Protein AF-A0A5K0X0P6-F1 (afdb_monomer)

Solvent-accessible surface area (backbone atoms only — not comparable to full-atom values): 4900 Å² total; per-residue (Å²): 140,74,82,66,81,54,53,66,60,51,50,53,51,51,51,51,52,50,50,52,52,52,51,51,54,53,50,51,62,64,48,49,59,57,54,54,61,60,66,69,57,70,70,60,40,34,36,54,44,85,46,97,84,65,94,49,71,45,76,41,82,38,53,51,88,77,64,58,96,86,69,51,66,66,81,77,90,129

Sequence (78 aa):
GWKTFFEEPIMLLAFVLLGRNLEQRAKIKATSDMTGLLSVLPRKARLVMDNDMEGSHALVDVPCDTLSIGDKIVVLPG

Foldseek 3Di:
DPPPPVPVVVVVVVVVVVVVVVVVVVVCVVCVVVVVVVVPDDQWWWWFDDDVPDPDTDTDIDGPVPDDPPTDTDDDDD

Secondary structure (DSSP, 8-state):
--SSTTHHHHHHHHHHHHHHHHHHHHHHHHHHHHHHHHHHS-SEEEEEEE-TTSS-EEEEEEEGGG--TT--B-----

pLDDT: mean 79.12, std 11.37, range [50.06, 95.62]

Nearest PDB structures (foldseek):
  2kij-assembly1_A  TM=7.762E-01  e=9.149E-01  Homo sapiens
  7si7-assembly1_A  TM=5.554E-01  e=9.149E-01  Xenopus tropicalis

Structure (mmCIF, N/CA/C/O backbone):
data_AF-A0A5K0X0P6-F1
#
_entry.id   AF-A0A5K0X0P6-F1
#
loop_
_atom_site.group_PDB
_atom_site.id
_atom_site.type_symbol
_atom_site.label_atom_id
_atom_site.label_alt_id
_atom_site.label_comp_id
_atom_site.label_asym_id
_atom_site.label_entity_id
_atom_site.label_seq_id
_atom_site.pdbx_PDB_ins_code
_atom_site.Cartn_x
_atom_site.Cartn_y
_atom_site.Cartn_z
_atom_site.occupancy
_atom_site.B_iso_or_equiv
_atom_site.auth_seq_id
_atom_site.auth_comp_id
_atom_site.auth_asym_id
_atom_site.auth_atom_id
_atom_site.pdbx_PDB_model_num
ATOM 1 N N . GLY A 1 1 ? -15.298 -2.651 52.382 1.00 56.97 1 GLY A N 1
ATOM 2 C CA . GLY A 1 1 ? -16.211 -2.358 51.261 1.00 56.97 1 GLY A CA 1
ATOM 3 C C . GLY A 1 1 ? -15.498 -1.646 50.128 1.00 56.97 1 GLY A C 1
ATOM 4 O O . GLY A 1 1 ? -15.758 -0.477 49.924 1.00 56.97 1 GLY A O 1
ATOM 5 N N . TRP A 1 2 ? -14.590 -2.326 49.419 1.00 61.53 2 TRP A N 1
ATOM 6 C CA . TRP A 1 2 ? -13.801 -1.752 48.307 1.00 61.53 2 TRP A CA 1
ATOM 7 C C . TRP A 1 2 ? -14.083 -2.441 46.957 1.00 61.53 2 TRP A C 1
ATOM 9 O O . TRP A 1 2 ? -13.448 -2.134 45.958 1.00 61.53 2 TRP A O 1
ATOM 19 N N . LYS A 1 3 ? -15.019 -3.399 46.918 1.00 59.62 3 LYS A N 1
ATOM 20 C CA . LYS A 1 3 ? -15.204 -4.294 45.766 1.00 59.62 3 LYS A CA 1
ATOM 21 C C . LYS A 1 3 ? -15.941 -3.640 44.588 1.00 59.62 3 LYS A C 1
ATOM 23 O O . LYS A 1 3 ? -15.770 -4.092 43.469 1.00 59.62 3 LYS A O 1
ATOM 28 N N . THR A 1 4 ? -16.703 -2.575 44.829 1.00 62.91 4 THR A N 1
ATOM 29 C CA . THR A 1 4 ? -17.590 -1.958 43.830 1.00 62.91 4 THR A CA 1
ATOM 30 C C . THR A 1 4 ? -17.034 -0.696 43.166 1.00 62.91 4 THR A C 1
ATOM 32 O O . THR A 1 4 ? -17.481 -0.366 42.086 1.00 62.91 4 THR A O 1
ATOM 35 N N . PHE A 1 5 ? -16.014 -0.022 43.715 1.00 67.44 5 PHE A N 1
ATOM 36 C CA . PHE A 1 5 ? -15.486 1.230 43.127 1.00 67.44 5 PHE A CA 1
ATOM 37 C C . PHE A 1 5 ? -14.764 1.060 41.780 1.00 67.44 5 PHE A C 1
ATOM 39 O O . PHE A 1 5 ? -14.502 2.046 41.093 1.00 67.44 5 PHE A O 1
ATOM 46 N N . PHE A 1 6 ? -14.400 -0.171 41.421 1.00 70.19 6 PHE A N 1
ATOM 47 C CA . PHE A 1 6 ? -13.654 -0.465 40.199 1.00 70.19 6 PHE A CA 1
ATOM 48 C C . PHE A 1 6 ? -14.513 -1.092 39.098 1.00 70.19 6 PHE A C 1
ATOM 50 O O . PHE A 1 6 ? -14.021 -1.226 37.982 1.00 70.19 6 PHE A O 1
ATOM 57 N N . GLU A 1 7 ? -15.779 -1.437 39.348 1.00 80.06 7 GLU A N 1
ATOM 58 C CA . GLU A 1 7 ? -16.613 -2.062 38.313 1.00 80.06 7 GLU A CA 1
ATOM 59 C C . GLU A 1 7 ? -17.004 -1.065 37.214 1.00 80.06 7 GLU A C 1
ATOM 61 O O . GLU A 1 7 ? -16.789 -1.355 36.032 1.00 80.06 7 GLU A O 1
ATOM 66 N N . GLU A 1 8 ? -17.483 0.134 37.564 1.00 82.88 8 GLU A N 1
ATOM 67 C CA . GLU A 1 8 ? -17.863 1.132 36.555 1.00 82.88 8 GLU A CA 1
ATOM 68 C C . GLU A 1 8 ? -16.670 1.656 35.721 1.00 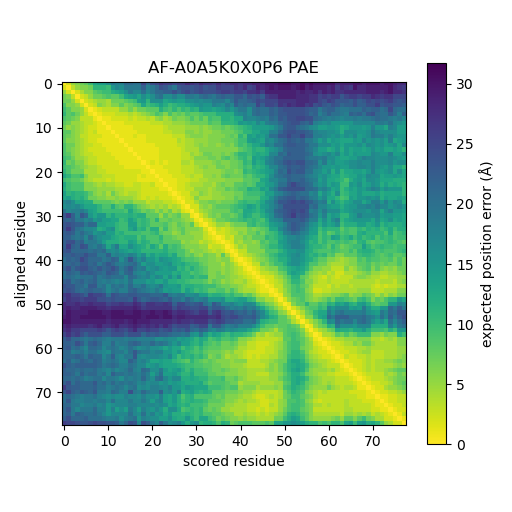82.88 8 GLU A C 1
ATOM 70 O O . GLU A 1 8 ? -16.783 1.702 34.490 1.00 82.88 8 GLU A O 1
ATOM 75 N N . PRO A 1 9 ? -15.498 1.999 36.298 1.00 87.56 9 PRO A N 1
ATOM 76 C CA . PRO A 1 9 ? -14.359 2.486 35.515 1.00 87.56 9 PRO A CA 1
ATOM 77 C C . PRO A 1 9 ? -13.745 1.421 34.598 1.00 87.56 9 PRO A C 1
ATOM 79 O O . PRO A 1 9 ? -13.342 1.734 33.475 1.00 87.56 9 PRO A O 1
ATOM 82 N N . ILE A 1 10 ? -13.678 0.160 35.047 1.00 88.81 10 ILE A N 1
ATOM 83 C CA . ILE A 1 10 ? -13.138 -0.943 34.236 1.00 88.81 10 ILE A CA 1
ATOM 84 C C . ILE A 1 10 ? -14.058 -1.221 33.045 1.00 88.81 10 ILE A C 1
ATOM 86 O O . ILE A 1 10 ? -13.572 -1.448 31.936 1.00 88.81 10 ILE A O 1
ATOM 90 N N . MET A 1 11 ? -15.375 -1.146 33.247 1.00 90.69 11 MET A N 1
ATOM 91 C CA . MET A 1 11 ? -16.349 -1.312 32.173 1.00 90.69 11 MET A CA 1
ATOM 92 C C . MET A 1 11 ? -16.197 -0.224 31.099 1.00 90.69 11 MET A C 1
ATOM 94 O O . MET A 1 11 ? -16.123 -0.542 29.910 1.00 90.69 11 MET A O 1
ATOM 98 N N . LEU A 1 12 ? -16.074 1.048 31.498 1.00 93.25 12 LEU A N 1
ATOM 99 C CA . LEU A 1 12 ? -15.832 2.149 30.557 1.00 93.25 12 LEU A CA 1
ATOM 100 C C . LEU A 1 12 ? -14.514 1.972 29.797 1.00 93.25 12 LEU A C 1
ATOM 102 O O . L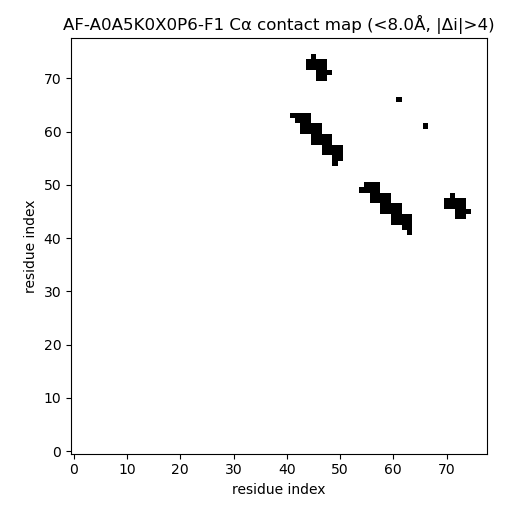EU A 1 12 ? -14.479 2.150 28.578 1.00 93.25 12 LEU A O 1
ATOM 106 N N . LEU A 1 13 ? -13.445 1.566 30.486 1.00 93.75 13 LEU A N 1
ATOM 107 C CA . LEU A 1 13 ? -12.159 1.297 29.847 1.00 93.75 13 LEU A CA 1
ATOM 108 C C . LEU A 1 13 ? -12.268 0.163 28.815 1.00 93.75 13 LEU A C 1
ATOM 110 O O . LEU A 1 13 ? -11.736 0.288 27.711 1.00 93.75 13 LEU A O 1
ATOM 114 N N . ALA A 1 14 ? -13.000 -0.909 29.135 1.00 93.38 14 ALA A N 1
ATOM 115 C CA . ALA A 1 14 ? -13.244 -2.014 28.213 1.00 93.38 14 ALA A CA 1
ATOM 116 C C . ALA A 1 14 ? -14.005 -1.555 26.959 1.00 93.38 14 ALA A C 1
ATOM 118 O O . ALA A 1 14 ? -13.601 -1.895 25.847 1.00 93.38 14 ALA A O 1
ATOM 119 N N . PHE A 1 15 ? -15.046 -0.729 27.109 1.00 94.88 15 PHE A N 1
ATOM 120 C CA . PHE A 1 15 ? -15.787 -0.180 25.969 1.00 94.88 15 PHE A CA 1
ATOM 121 C C . PHE A 1 15 ? -14.948 0.769 25.108 1.00 94.88 15 PHE A C 1
ATOM 123 O O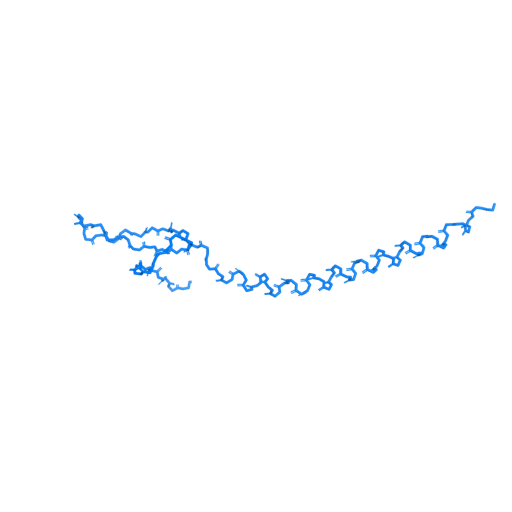 . PHE A 1 15 ? -15.017 0.694 23.881 1.00 94.88 15 PHE A O 1
ATOM 130 N N . VAL A 1 16 ? -14.111 1.616 25.716 1.00 95.62 16 VAL A N 1
ATOM 131 C CA . VAL A 1 16 ? -13.196 2.504 24.977 1.00 95.62 16 VAL A CA 1
ATOM 132 C C . VAL A 1 16 ? -12.176 1.696 24.174 1.00 95.62 16 VAL A C 1
ATOM 134 O O . VAL A 1 16 ? -11.944 1.981 22.996 1.00 95.62 16 VAL A O 1
ATOM 137 N N . LEU A 1 17 ? -11.576 0.670 24.783 1.00 95.00 17 LEU A N 1
ATOM 138 C CA . LEU A 1 17 ? -10.617 -0.205 24.105 1.00 95.00 17 LEU A CA 1
ATOM 139 C C . LEU A 1 17 ? -11.280 -1.012 22.983 1.00 95.00 17 LEU A C 1
ATOM 141 O O . LEU A 1 17 ? -10.705 -1.130 21.898 1.00 95.00 17 LEU A O 1
ATOM 145 N N . LEU A 1 18 ? -12.496 -1.514 23.213 1.00 94.75 18 LEU A N 1
ATOM 146 C CA . LEU A 1 18 ? -13.285 -2.205 22.196 1.00 94.75 18 LEU A CA 1
ATOM 147 C C . LEU A 1 18 ? -13.592 -1.274 21.014 1.00 94.75 18 LEU A C 1
ATOM 149 O O . LEU A 1 18 ? -13.355 -1.649 19.866 1.00 94.75 18 LEU A O 1
ATOM 153 N N . GLY A 1 19 ? -14.035 -0.045 21.294 1.00 94.94 19 GLY A N 1
ATOM 154 C CA . GLY A 1 19 ? -14.293 0.985 20.287 1.00 94.94 19 GLY A CA 1
ATOM 155 C C . GLY A 1 19 ? -13.055 1.301 19.446 1.00 94.94 19 GLY A C 1
ATOM 156 O O . GLY A 1 19 ? -13.119 1.226 18.220 1.00 94.94 19 GLY A O 1
ATOM 157 N N . ARG A 1 20 ? -11.899 1.539 20.084 1.00 93.19 20 ARG A N 1
ATOM 158 C CA . ARG A 1 20 ? -10.625 1.752 19.369 1.00 93.19 20 ARG A CA 1
ATOM 159 C C . ARG A 1 20 ? -10.220 0.552 18.521 1.00 93.19 20 ARG A C 1
ATOM 161 O O . ARG A 1 20 ? -9.709 0.746 17.421 1.00 93.19 20 ARG A O 1
ATOM 168 N N . ASN A 1 21 ? -10.427 -0.677 18.997 1.00 92.31 21 ASN A N 1
ATOM 169 C CA . ASN A 1 21 ? -10.082 -1.863 18.212 1.00 92.31 21 ASN A CA 1
ATOM 170 C C . ASN A 1 21 ? -10.964 -1.990 16.961 1.00 92.31 21 ASN A C 1
ATOM 172 O O . ASN A 1 21 ? -10.454 -2.286 15.880 1.00 92.31 21 ASN A O 1
ATOM 176 N N . LEU A 1 22 ? -12.268 -1.723 17.087 1.00 92.88 22 LEU A N 1
ATOM 177 C CA . LEU A 1 22 ? -13.197 -1.705 15.954 1.00 92.88 22 LEU A CA 1
ATOM 178 C C . LEU A 1 22 ? -12.848 -0.596 14.954 1.00 92.88 22 LEU A C 1
ATOM 180 O O . LEU A 1 22 ? -12.792 -0.857 13.752 1.00 92.88 22 LEU A O 1
ATOM 184 N N . GLU A 1 23 ? -12.538 0.606 15.441 1.00 90.69 23 GLU A N 1
ATOM 185 C CA . GLU A 1 23 ? -12.095 1.731 14.611 1.00 90.69 23 GLU A CA 1
ATOM 186 C C . GLU A 1 23 ? -10.812 1.389 13.839 1.00 90.69 23 GLU A C 1
ATOM 188 O O . GLU A 1 23 ? -10.742 1.565 12.621 1.00 90.69 23 GLU A O 1
ATOM 193 N N . GLN A 1 24 ? -9.807 0.829 14.519 1.00 87.06 24 GLN A N 1
ATOM 194 C CA . GLN A 1 24 ? -8.557 0.405 13.886 1.00 87.06 24 GLN A CA 1
ATOM 195 C C . GLN A 1 24 ? -8.791 -0.665 12.816 1.00 87.06 24 GLN A C 1
ATOM 197 O O . GLN A 1 24 ? -8.226 -0.570 11.726 1.00 87.06 24 GLN A O 1
ATOM 202 N N . ARG A 1 25 ? -9.646 -1.659 13.086 1.00 83.50 25 ARG A N 1
ATOM 203 C CA . ARG A 1 25 ? -10.011 -2.690 12.099 1.00 83.50 25 ARG A CA 1
ATOM 204 C C . ARG A 1 25 ? -10.693 -2.086 10.872 1.00 83.50 25 ARG A C 1
ATOM 206 O O . ARG A 1 25 ? -10.357 -2.464 9.751 1.00 83.50 25 ARG A O 1
ATOM 213 N N . ALA A 1 26 ? -11.608 -1.138 11.072 1.00 81.38 26 ALA A N 1
ATOM 214 C CA . ALA A 1 26 ? -12.268 -0.433 9.976 1.00 81.38 26 ALA A CA 1
ATOM 215 C C . ALA A 1 26 ? -11.262 0.372 9.137 1.00 81.38 26 ALA A C 1
ATOM 217 O O . ALA A 1 26 ? -11.286 0.301 7.907 1.00 81.38 26 ALA A O 1
ATOM 218 N N . LYS A 1 27 ? -10.319 1.059 9.793 1.00 82.44 27 LYS A N 1
ATOM 219 C CA . LYS A 1 27 ? -9.258 1.822 9.126 1.00 82.44 27 LYS A CA 1
ATOM 220 C C . LYS A 1 27 ? -8.346 0.932 8.282 1.00 82.44 27 LYS A C 1
ATOM 222 O O . LYS A 1 27 ? -8.107 1.257 7.125 1.00 82.44 27 LYS A O 1
ATOM 227 N N . ILE A 1 28 ? -7.894 -0.202 8.829 1.00 75.81 28 ILE A N 1
ATOM 228 C CA . ILE A 1 28 ? -7.046 -1.166 8.106 1.00 75.81 28 ILE A CA 1
ATOM 229 C C . ILE A 1 28 ? -7.757 -1.671 6.849 1.00 75.81 28 ILE A C 1
ATOM 231 O O . ILE A 1 28 ? -7.151 -1.700 5.778 1.00 75.81 28 ILE A O 1
ATOM 235 N N . LYS A 1 29 ? -9.048 -2.011 6.966 1.00 72.25 29 LYS A N 1
ATOM 236 C CA . LYS A 1 29 ? -9.853 -2.478 5.834 1.00 72.25 29 LYS A CA 1
ATOM 237 C C . LYS A 1 29 ? -9.936 -1.429 4.721 1.00 72.25 29 LYS A C 1
ATOM 239 O O . LYS A 1 29 ? -9.796 -1.792 3.563 1.00 72.25 29 LYS A O 1
ATOM 244 N N . ALA A 1 30 ? -10.088 -0.149 5.061 1.00 71.81 30 ALA A N 1
ATOM 245 C CA . ALA A 1 30 ? -10.099 0.932 4.073 1.00 71.81 30 ALA A CA 1
ATOM 246 C C . ALA A 1 30 ? -8.717 1.185 3.433 1.00 71.81 30 ALA A C 1
ATOM 248 O O . ALA A 1 30 ? -8.628 1.483 2.246 1.00 71.81 30 ALA A O 1
ATOM 249 N N . THR A 1 31 ? -7.625 1.065 4.194 1.00 69.81 31 THR A N 1
ATOM 250 C CA . THR A 1 31 ? -6.264 1.318 3.680 1.00 69.81 31 THR A CA 1
ATOM 251 C C . THR A 1 31 ? -5.679 0.163 2.865 1.00 69.81 31 THR A C 1
ATOM 253 O O . THR A 1 31 ? -4.767 0.388 2.072 1.00 69.81 31 THR A O 1
ATOM 256 N N . SER A 1 32 ? -6.192 -1.060 3.036 1.00 67.50 32 SER A N 1
ATOM 257 C CA . SER A 1 32 ? -5.686 -2.256 2.349 1.00 67.50 32 SER A CA 1
ATOM 258 C C . SER A 1 32 ? -5.809 -2.149 0.825 1.00 67.50 32 SER A C 1
ATOM 260 O O . SER A 1 32 ? -4.873 -2.494 0.099 1.00 67.50 32 SER A O 1
ATOM 262 N N . ASP A 1 33 ? -6.922 -1.608 0.333 1.00 67.44 33 ASP A N 1
ATOM 263 C CA . ASP A 1 33 ? -7.172 -1.474 -1.107 1.00 67.44 33 ASP A CA 1
ATOM 264 C C . ASP A 1 33 ? -6.194 -0.477 -1.745 1.00 67.44 33 ASP A C 1
ATOM 266 O O . ASP A 1 33 ? -5.641 -0.718 -2.820 1.00 67.44 33 ASP A O 1
ATOM 270 N N . MET A 1 34 ? -5.885 0.606 -1.025 1.00 70.44 34 MET A N 1
ATOM 271 C CA . MET A 1 34 ? -4.901 1.600 -1.450 1.00 70.44 34 MET A CA 1
ATOM 272 C C . MET A 1 34 ? -3.489 1.007 -1.519 1.00 70.44 34 MET A C 1
ATOM 274 O O . M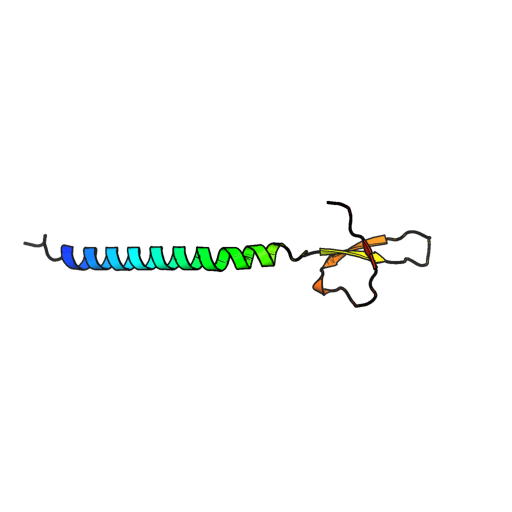ET A 1 34 ? -2.762 1.250 -2.481 1.00 70.44 34 MET A O 1
ATOM 278 N N . THR A 1 35 ? -3.096 0.193 -0.533 1.00 70.25 35 THR A N 1
ATOM 279 C CA . THR A 1 35 ? -1.792 -0.488 -0.564 1.00 70.25 35 THR A CA 1
ATOM 280 C C . THR A 1 35 ? -1.688 -1.513 -1.691 1.00 70.25 35 THR A C 1
ATOM 282 O O . THR A 1 35 ? -0.610 -1.676 -2.262 1.00 70.25 35 THR A O 1
ATOM 285 N N . GLY A 1 36 ? -2.806 -2.148 -2.060 1.00 73.00 36 GLY A N 1
ATOM 286 C CA . GLY A 1 36 ? -2.881 -3.044 -3.211 1.00 73.00 36 GLY A CA 1
ATOM 287 C C . GLY A 1 36 ? -2.557 -2.311 -4.511 1.00 73.00 36 GLY A C 1
ATOM 288 O O . GLY A 1 36 ? -1.672 -2.737 -5.248 1.00 73.00 36 GLY A O 1
ATOM 289 N N . LEU A 1 37 ? -3.181 -1.155 -4.746 1.00 73.88 37 LEU A N 1
ATOM 290 C CA . LEU A 1 37 ? -2.895 -0.324 -5.923 1.00 73.88 37 LEU A CA 1
ATOM 291 C C . LEU A 1 37 ? -1.444 0.181 -5.950 1.00 73.88 37 LEU A C 1
ATOM 293 O O . LEU A 1 37 ? -0.801 0.142 -6.996 1.00 73.88 37 LEU A O 1
ATOM 297 N N . LEU A 1 38 ? -0.894 0.592 -4.803 1.00 72.00 38 LEU A N 1
ATOM 298 C CA . LEU A 1 38 ? 0.505 1.027 -4.714 1.00 72.00 38 LEU A CA 1
ATOM 299 C C . LEU A 1 38 ? 1.507 -0.101 -4.990 1.00 72.00 38 LEU A C 1
ATOM 301 O O . LEU A 1 38 ? 2.613 0.171 -5.449 1.00 72.00 38 LEU A O 1
ATOM 305 N N . SER A 1 39 ? 1.141 -1.358 -4.731 1.00 71.94 39 SER A N 1
ATOM 306 C CA . SER A 1 39 ? 2.010 -2.507 -5.013 1.00 71.94 39 SER A CA 1
ATOM 307 C C . SER A 1 39 ? 2.149 -2.821 -6.506 1.00 71.94 39 SER A C 1
ATOM 309 O O . SER A 1 39 ? 3.133 -3.441 -6.902 1.00 71.94 39 SER A O 1
ATOM 311 N N . VAL A 1 40 ? 1.198 -2.368 -7.331 1.00 75.31 40 VAL A N 1
ATOM 312 C CA . VAL A 1 40 ? 1.219 -2.565 -8.789 1.00 75.31 40 VAL A CA 1
ATOM 313 C C . VAL A 1 40 ? 2.259 -1.667 -9.461 1.00 75.31 40 VAL A C 1
ATOM 315 O O . VAL A 1 40 ? 2.748 -1.998 -10.538 1.00 75.31 40 VAL A O 1
ATOM 318 N N . LEU A 1 41 ? 2.634 -0.548 -8.832 1.00 75.00 41 LEU A N 1
ATOM 319 C CA . LEU A 1 41 ? 3.653 0.348 -9.369 1.00 75.00 41 LEU A CA 1
ATOM 320 C C . LEU A 1 41 ? 5.030 -0.342 -9.333 1.00 75.00 41 LEU A C 1
ATOM 322 O O . LEU A 1 41 ? 5.549 -0.625 -8.246 1.00 75.00 41 LEU A O 1
ATOM 326 N N . PRO A 1 42 ? 5.652 -0.611 -10.497 1.00 76.62 42 PRO A N 1
ATOM 327 C CA . PRO A 1 42 ? 6.978 -1.203 -10.535 1.00 76.62 42 PRO A CA 1
ATOM 328 C C . PRO A 1 42 ? 7.979 -0.221 -9.924 1.00 76.62 42 PRO A C 1
ATOM 330 O O . PRO A 1 42 ? 7.969 0.967 -10.231 1.00 76.62 42 PRO A O 1
ATOM 333 N N . ARG A 1 43 ? 8.862 -0.713 -9.051 1.00 78.75 43 ARG A N 1
ATOM 334 C CA . ARG A 1 43 ? 9.904 0.120 -8.416 1.00 78.75 43 ARG A CA 1
ATOM 335 C C . ARG A 1 43 ? 11.139 0.311 -9.291 1.00 78.75 43 ARG A C 1
ATOM 337 O O . ARG A 1 43 ? 11.932 1.217 -9.049 1.00 78.75 43 ARG A O 1
ATOM 344 N N . LYS A 1 44 ? 11.342 -0.594 -10.246 1.00 82.75 44 LYS A N 1
ATOM 345 C CA . LYS A 1 44 ? 12.508 -0.636 -11.122 1.00 82.75 44 LYS A CA 1
ATOM 346 C C . LYS A 1 44 ? 12.061 -0.911 -12.546 1.00 82.75 44 LYS A C 1
ATOM 348 O O . LYS A 1 44 ? 11.120 -1.675 -12.759 1.00 82.75 44 LYS A O 1
ATOM 353 N N . ALA A 1 45 ? 12.787 -0.337 -13.488 1.00 85.19 45 ALA A N 1
ATOM 354 C CA . ALA A 1 45 ? 12.661 -0.593 -14.907 1.00 85.19 45 ALA A CA 1
ATOM 355 C C . ALA A 1 45 ? 14.035 -0.939 -15.477 1.00 85.19 45 ALA A C 1
ATOM 357 O O . ALA A 1 45 ? 15.061 -0.496 -14.966 1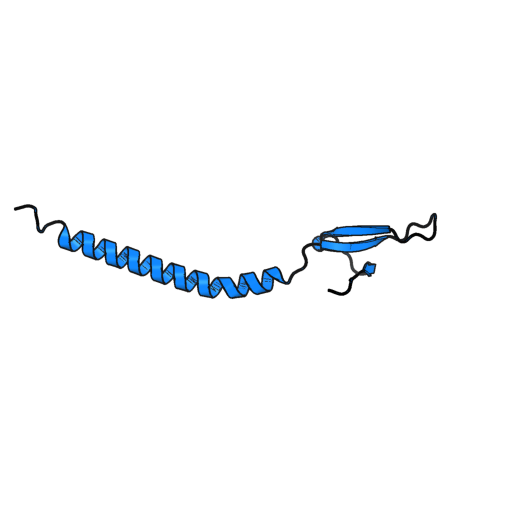.00 85.19 45 ALA A O 1
ATOM 358 N N . ARG A 1 46 ? 14.054 -1.730 -16.545 1.00 83.31 46 ARG A N 1
ATOM 359 C CA . ARG A 1 46 ? 15.283 -2.100 -17.237 1.00 83.31 46 ARG A CA 1
ATOM 360 C C . ARG A 1 46 ? 15.461 -1.218 -18.459 1.00 83.31 46 ARG A C 1
ATOM 362 O O . ARG A 1 46 ? 14.759 -1.405 -19.452 1.00 83.31 46 ARG A O 1
ATOM 369 N N . LEU A 1 47 ? 16.376 -0.265 -18.366 1.00 84.00 47 LEU A N 1
ATOM 370 C CA . LEU A 1 47 ? 16.725 0.663 -19.432 1.00 84.00 47 LEU A CA 1
ATOM 371 C C . LEU A 1 47 ? 17.726 0.014 -20.393 1.00 84.00 47 LEU A C 1
ATOM 373 O O . LEU A 1 47 ? 18.670 -0.653 -1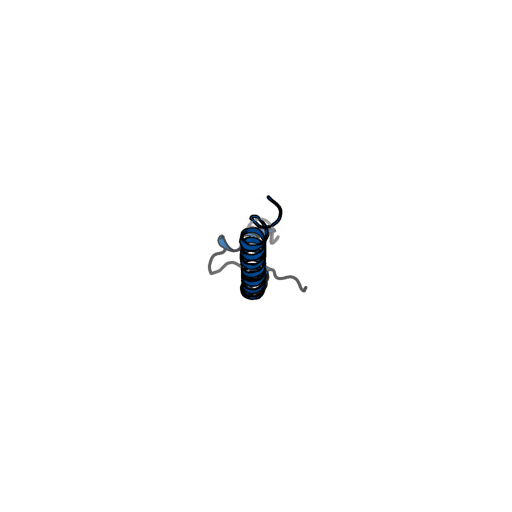9.964 1.00 84.00 47 LEU A O 1
ATOM 377 N N . VAL A 1 48 ? 17.517 0.224 -21.690 1.00 83.81 48 VAL A N 1
ATOM 378 C CA . VAL A 1 48 ? 18.467 -0.117 -22.749 1.00 83.81 48 VAL A CA 1
ATOM 379 C C . VAL A 1 48 ? 19.388 1.071 -22.963 1.00 83.81 48 VAL A C 1
ATOM 381 O O . VAL A 1 48 ? 18.940 2.119 -23.428 1.00 83.81 48 VAL A O 1
ATOM 384 N N . MET A 1 49 ? 20.671 0.903 -22.661 1.00 78.88 49 MET A N 1
ATOM 385 C CA . MET A 1 49 ? 21.691 1.851 -23.090 1.00 78.88 49 MET A CA 1
ATOM 386 C C . MET A 1 49 ? 22.318 1.357 -24.392 1.00 78.88 49 MET A C 1
ATOM 388 O O . MET A 1 49 ? 22.882 0.260 -24.444 1.00 78.88 49 MET A O 1
ATOM 392 N N . ASP A 1 50 ? 22.194 2.166 -25.446 1.00 68.12 50 ASP A N 1
ATOM 393 C CA . ASP A 1 50 ? 22.985 1.996 -26.663 1.00 68.12 50 ASP A CA 1
ATOM 394 C C . ASP A 1 50 ? 24.418 2.412 -26.338 1.00 68.12 50 ASP A C 1
ATOM 396 O O . ASP A 1 50 ? 24.704 3.585 -26.108 1.00 68.12 50 ASP A O 1
ATOM 400 N N . ASN A 1 51 ? 25.311 1.428 -26.240 1.00 62.81 51 ASN A N 1
ATOM 401 C CA . ASN A 1 51 ? 26.735 1.691 -26.146 1.00 62.81 51 ASN A CA 1
ATOM 402 C C . ASN A 1 51 ? 27.298 1.712 -27.572 1.00 62.81 51 ASN A C 1
ATOM 404 O O . ASN A 1 51 ? 27.368 0.670 -28.228 1.00 62.81 51 ASN A O 1
ATOM 408 N N . ASP A 1 52 ? 27.699 2.896 -28.038 1.00 57.22 52 ASP A N 1
ATOM 409 C CA . ASP A 1 52 ? 28.146 3.172 -29.416 1.00 57.22 52 ASP A CA 1
ATOM 410 C C . ASP A 1 52 ? 29.389 2.376 -29.861 1.00 57.22 52 ASP A C 1
ATOM 412 O O . ASP A 1 52 ? 29.793 2.445 -31.021 1.00 57.22 52 ASP A O 1
ATOM 416 N N . MET A 1 53 ? 30.010 1.609 -28.963 1.00 56.19 53 MET A N 1
ATOM 417 C CA . MET A 1 53 ? 31.314 0.997 -29.209 1.00 56.19 53 MET A CA 1
ATOM 418 C C . MET A 1 53 ? 31.281 -0.479 -29.599 1.00 56.19 53 MET A C 1
ATOM 420 O O . MET A 1 53 ? 32.303 -0.954 -30.082 1.00 56.19 53 MET A O 1
ATOM 424 N N . GLU A 1 54 ? 30.175 -1.222 -29.440 1.00 50.06 54 GLU A N 1
ATOM 425 C CA . GLU A 1 54 ? 30.219 -2.659 -29.770 1.00 50.06 54 GLU A CA 1
ATOM 426 C C . GLU A 1 54 ? 28.856 -3.370 -29.833 1.00 50.06 54 GLU A C 1
ATOM 428 O O . GLU A 1 54 ? 28.693 -4.415 -29.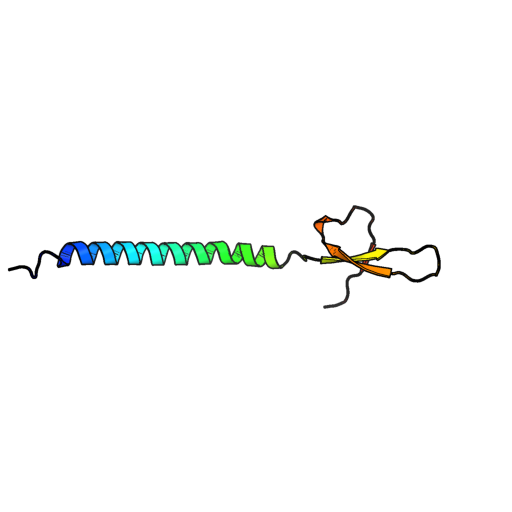217 1.00 50.06 54 GLU A O 1
ATOM 433 N N . GLY A 1 55 ? 27.848 -2.825 -30.532 1.00 55.00 55 GLY A N 1
ATOM 434 C CA . GLY A 1 55 ? 26.610 -3.549 -30.915 1.00 55.00 55 GLY A CA 1
ATOM 435 C C . GLY A 1 55 ? 25.847 -4.275 -29.790 1.00 55.00 55 GLY A C 1
ATOM 436 O O . GLY A 1 55 ? 25.003 -5.130 -30.055 1.00 55.00 55 GLY A O 1
ATOM 437 N N . SER A 1 56 ? 26.168 -3.967 -28.536 1.00 55.53 56 SER A N 1
ATOM 438 C CA . SER A 1 56 ? 25.749 -4.683 -27.345 1.00 55.53 56 SER A CA 1
ATOM 439 C C . SER A 1 56 ? 24.901 -3.725 -26.533 1.00 55.53 56 SER A C 1
ATOM 441 O O . SER A 1 56 ? 25.378 -2.782 -25.907 1.00 55.53 56 SER A O 1
ATOM 443 N N . HIS A 1 57 ? 23.596 -3.960 -26.591 1.00 63.78 57 HIS A N 1
ATOM 444 C CA . HIS A 1 57 ? 22.628 -3.252 -25.774 1.00 63.78 57 HIS A CA 1
ATOM 445 C C . HIS A 1 57 ? 22.854 -3.639 -24.308 1.00 63.78 57 HIS A C 1
ATOM 447 O O . HIS A 1 57 ? 22.544 -4.762 -23.897 1.00 63.78 57 HIS A O 1
ATOM 453 N N . ALA A 1 58 ? 23.419 -2.727 -23.517 1.00 74.25 58 ALA A N 1
ATOM 454 C CA . ALA A 1 58 ? 23.586 -2.941 -22.089 1.00 74.25 58 ALA A CA 1
ATOM 455 C C . ALA A 1 58 ? 22.243 -2.699 -21.392 1.00 74.25 58 ALA A C 1
ATOM 457 O O . ALA A 1 58 ? 21.628 -1.641 -21.535 1.00 74.25 58 ALA A O 1
ATOM 458 N N . LEU A 1 59 ? 21.777 -3.701 -20.647 1.00 79.50 59 LEU A N 1
ATOM 459 C CA . LEU A 1 59 ? 20.550 -3.625 -19.864 1.00 79.50 59 LEU A CA 1
ATOM 460 C C . LEU A 1 59 ? 20.891 -3.197 -18.439 1.00 79.50 59 LEU A C 1
ATOM 462 O O . LEU A 1 59 ? 21.604 -3.913 -17.735 1.00 79.50 59 LEU A O 1
ATOM 466 N N . VAL A 1 60 ? 20.367 -2.052 -18.010 1.00 83.06 60 VAL A N 1
ATOM 467 C CA . VAL A 1 60 ? 20.615 -1.505 -16.671 1.00 83.06 60 VAL A CA 1
ATOM 468 C C . VAL A 1 60 ? 19.296 -1.369 -15.925 1.00 83.06 60 VAL A C 1
ATOM 470 O O . VAL A 1 60 ? 18.353 -0.753 -16.415 1.00 83.06 60 VAL A O 1
ATOM 473 N N . ASP A 1 61 ? 19.230 -1.934 -14.722 1.00 84.69 61 ASP A N 1
ATOM 474 C CA . ASP A 1 61 ? 18.074 -1.767 -13.846 1.00 84.69 61 ASP A CA 1
ATOM 475 C C . ASP A 1 61 ? 18.160 -0.404 -13.141 1.00 84.69 61 ASP A C 1
ATOM 477 O O . ASP A 1 61 ? 19.042 -0.167 -12.311 1.00 84.69 61 ASP A O 1
ATOM 481 N N . VAL A 1 62 ? 17.221 0.485 -13.457 1.00 85.69 62 VAL A N 1
ATOM 482 C CA . VAL A 1 62 ? 17.124 1.848 -12.924 1.00 85.69 62 VAL A CA 1
ATOM 483 C C . VAL A 1 62 ? 15.810 2.047 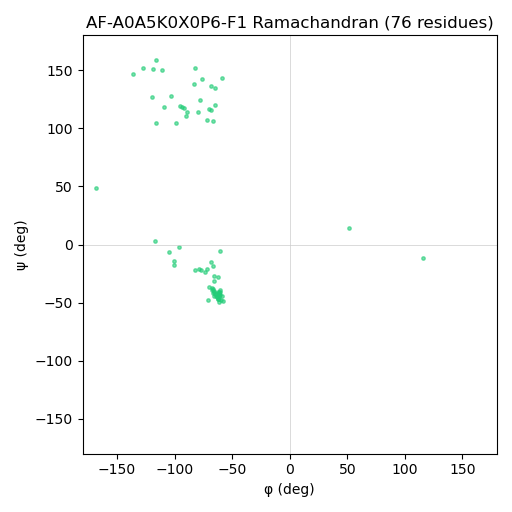-12.159 1.00 85.69 62 VAL A C 1
ATOM 485 O O . VAL A 1 62 ? 14.812 1.382 -12.457 1.00 85.69 62 VAL A O 1
ATOM 488 N N . PRO A 1 63 ? 15.765 2.934 -11.149 1.00 87.38 63 PRO A N 1
ATOM 489 C CA . PRO A 1 63 ? 14.505 3.358 -10.545 1.00 87.38 63 PRO A CA 1
ATOM 490 C C . PRO A 1 63 ? 13.575 3.994 -11.586 1.00 87.38 63 PRO A C 1
ATOM 492 O O . PRO A 1 63 ? 14.025 4.721 -12.470 1.00 87.38 63 PRO A O 1
ATOM 495 N N . CYS A 1 64 ? 12.267 3.766 -11.471 1.00 82.94 64 CYS A N 1
ATOM 496 C CA . CYS A 1 64 ? 11.300 4.351 -12.409 1.00 82.94 64 CYS A CA 1
ATOM 497 C C . CYS A 1 64 ? 11.296 5.890 -12.369 1.00 82.94 64 CYS A C 1
ATOM 499 O O . CYS A 1 64 ? 11.035 6.524 -13.385 1.00 82.94 64 CYS A O 1
ATOM 501 N N . ASP A 1 65 ? 11.651 6.481 -11.224 1.00 85.31 65 ASP A N 1
ATOM 502 C CA . ASP A 1 65 ? 11.702 7.934 -11.020 1.00 85.31 65 ASP A CA 1
ATOM 503 C C . ASP A 1 65 ? 12.798 8.631 -11.845 1.00 85.31 65 ASP A C 1
ATOM 505 O O . ASP A 1 65 ? 12.756 9.845 -12.023 1.00 85.31 65 ASP A O 1
ATOM 509 N N . THR A 1 66 ? 13.792 7.882 -12.337 1.00 85.62 66 THR A N 1
ATOM 510 C CA . THR A 1 66 ? 14.909 8.427 -13.127 1.00 85.62 66 THR A CA 1
ATOM 511 C C . THR A 1 66 ? 14.700 8.316 -14.638 1.00 85.62 66 THR A C 1
ATOM 513 O O . THR A 1 66 ? 15.562 8.753 -15.395 1.00 85.62 66 THR A O 1
ATOM 516 N N . LEU A 1 67 ? 13.589 7.719 -15.084 1.00 85.31 67 LEU A N 1
ATOM 517 C CA . LEU A 1 67 ? 13.282 7.561 -16.506 1.00 85.31 67 LEU A CA 1
ATOM 518 C C . LEU A 1 67 ? 12.793 8.871 -17.125 1.00 85.31 67 LEU A C 1
ATOM 520 O O . LEU A 1 67 ? 12.020 9.616 -16.519 1.00 85.31 67 LEU A O 1
ATOM 524 N N . SER A 1 68 ? 13.200 9.112 -18.367 1.00 87.62 68 SER A N 1
ATOM 525 C CA . SER A 1 68 ? 12.793 10.268 -19.164 1.00 87.62 68 SER A CA 1
ATOM 526 C C . SER A 1 68 ? 11.996 9.855 -20.402 1.00 87.62 68 SER A C 1
ATOM 528 O O . SER A 1 68 ? 12.056 8.723 -20.885 1.00 87.62 68 SER A O 1
ATOM 530 N N . ILE A 1 69 ? 11.214 10.792 -20.942 1.00 86.12 69 ILE A N 1
ATOM 531 C CA . ILE A 1 69 ? 10.454 10.570 -22.178 1.00 86.12 69 ILE A CA 1
ATOM 532 C C . ILE A 1 69 ? 11.449 10.368 -23.330 1.00 86.12 69 ILE A C 1
ATOM 534 O O . ILE A 1 69 ? 12.231 11.266 -23.629 1.00 86.12 69 ILE A O 1
ATOM 538 N N . GLY A 1 70 ? 11.392 9.205 -23.983 1.00 84.56 70 GLY A N 1
ATOM 539 C CA . GLY A 1 70 ? 12.309 8.816 -25.065 1.00 84.56 70 GLY A CA 1
ATOM 540 C C . GLY A 1 70 ? 13.195 7.613 -24.729 1.00 84.56 70 GLY A C 1
ATOM 541 O O . GLY A 1 70 ? 13.786 7.027 -25.635 1.00 84.56 70 GLY A O 1
ATOM 542 N N . ASP A 1 71 ? 13.230 7.204 -23.461 1.00 86.25 71 ASP A N 1
ATOM 543 C CA . ASP A 1 71 ? 13.985 6.042 -23.004 1.00 86.25 71 ASP A CA 1
ATOM 544 C C . ASP A 1 71 ? 13.400 4.722 -23.529 1.00 86.25 71 ASP A C 1
ATOM 546 O O . ASP A 1 71 ? 12.187 4.488 -23.507 1.00 86.25 71 ASP A O 1
ATOM 550 N N . LYS A 1 72 ? 14.279 3.819 -23.977 1.00 87.00 72 LYS A N 1
ATOM 551 C CA . LYS A 1 72 ? 13.907 2.462 -24.394 1.00 87.00 72 LYS A CA 1
ATOM 552 C C . LYS A 1 72 ? 14.035 1.518 -23.206 1.00 87.00 72 LYS A C 1
ATOM 554 O O . LYS A 1 72 ? 15.134 1.305 -22.706 1.00 87.00 72 LYS A O 1
ATOM 559 N N . ILE A 1 73 ? 12.932 0.911 -22.783 1.00 88.12 73 ILE A N 1
ATOM 560 C CA . ILE A 1 73 ? 12.924 -0.090 -21.708 1.00 88.12 73 ILE A CA 1
ATOM 561 C C . ILE A 1 73 ? 12.593 -1.482 -22.248 1.00 88.12 73 ILE A C 1
ATOM 563 O O . ILE A 1 73 ? 11.847 -1.616 -23.219 1.00 88.12 73 ILE A O 1
ATOM 567 N N . VAL A 1 74 ? 13.122 -2.527 -21.608 1.00 87.12 74 VAL A N 1
ATOM 568 C CA . VAL A 1 74 ? 12.775 -3.924 -21.920 1.00 87.12 74 VAL A CA 1
ATOM 569 C C . VAL A 1 74 ? 11.824 -4.470 -20.868 1.00 87.12 74 VAL A C 1
ATOM 571 O O . VAL A 1 74 ? 12.130 -4.455 -19.677 1.00 87.12 74 VAL A O 1
ATOM 574 N N . VAL A 1 75 ? 10.70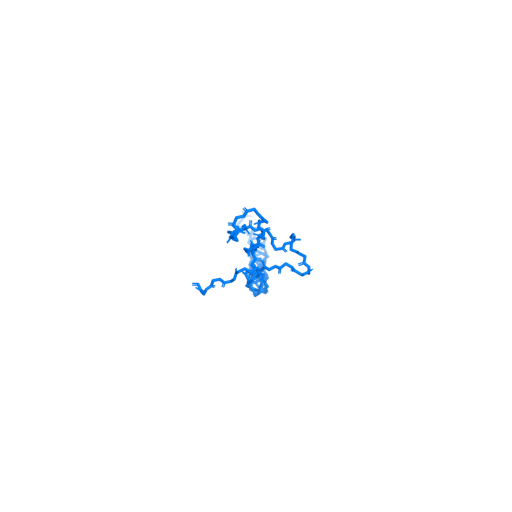0 -5.019 -21.327 1.00 87.81 75 VAL A N 1
ATOM 575 C CA . VAL A 1 75 ? 9.749 -5.761 -20.496 1.00 87.81 75 VAL A CA 1
ATOM 576 C C . VAL A 1 75 ? 9.840 -7.233 -20.877 1.00 87.81 75 VAL A C 1
ATOM 578 O O . VAL A 1 75 ? 9.615 -7.599 -22.029 1.00 87.81 75 VAL A O 1
ATOM 581 N N . LEU A 1 76 ? 10.215 -8.071 -19.913 1.00 85.06 76 LEU A N 1
ATOM 582 C CA . LEU A 1 76 ? 10.216 -9.520 -20.082 1.00 85.06 76 LEU A CA 1
ATOM 583 C C . LEU A 1 76 ? 8.806 -10.077 -19.844 1.00 85.06 76 LEU A C 1
ATOM 585 O O . LEU A 1 76 ? 8.031 -9.475 -19.096 1.00 85.06 76 LEU A O 1
ATOM 589 N N . PRO A 1 77 ? 8.457 -11.211 -20.470 1.00 85.19 77 PRO A N 1
ATOM 590 C CA . PRO A 1 77 ? 7.189 -11.862 -20.197 1.00 85.19 77 PRO A CA 1
ATOM 591 C C . PRO A 1 77 ? 7.194 -12.465 -18.785 1.00 85.19 77 PRO A C 1
ATOM 593 O O . PRO A 1 77 ? 7.959 -13.391 -18.534 1.00 85.19 77 PRO A O 1
ATOM 596 N N . GLY A 1 78 ? 6.306 -11.952 -17.927 1.00 76.88 78 GLY A N 1
ATOM 597 C CA . GLY A 1 78 ? 5.879 -12.544 -16.647 1.00 76.88 78 GLY A CA 1
ATOM 598 C C . GLY A 1 78 ? 6.994 -13.027 -15.732 1.00 76.88 78 GLY A C 1
ATOM 599 O O . GLY A 1 78 ? 6.911 -14.214 -15.348 1.00 76.88 78 GLY A O 1
#

Mean predicted aligned error: 12.32 Å

Organism: NCBI:txid210225

Radius of gyration: 27.84 Å; Cα contacts (8 Å, |Δi|>4): 49; chains: 1; bounding box: 49×23×82 Å